Protein AF-Q56GW4-F1 (afdb_monomer_lite)

Structure (mmCIF, N/CA/C/O backbone):
data_AF-Q56GW4-F1
#
_entry.id   AF-Q56GW4-F1
#
loop_
_atom_site.group_PDB
_atom_site.id
_atom_site.type_symbol
_atom_site.label_atom_id
_atom_site.label_alt_id
_atom_site.label_comp_id
_atom_site.label_asym_id
_atom_site.label_entity_id
_atom_site.label_seq_id
_atom_site.pdbx_PDB_ins_code
_atom_site.Cartn_x
_atom_site.Cartn_y
_atom_site.Cartn_z
_atom_site.occupancy
_atom_site.B_iso_or_equiv
_atom_site.auth_seq_id
_atom_site.auth_comp_id
_atom_site.auth_asym_id
_atom_site.auth_atom_id
_atom_site.pdbx_PDB_model_num
ATOM 1 N N . MET A 1 1 ? -4.110 11.831 -7.852 1.00 51.81 1 MET A N 1
ATOM 2 C CA . MET A 1 1 ? -3.302 11.874 -9.100 1.00 51.81 1 MET A CA 1
ATOM 3 C C . MET A 1 1 ? -3.530 10.637 -9.987 1.00 51.81 1 MET A C 1
ATOM 5 O O . MET A 1 1 ? -2.598 10.126 -10.596 1.00 51.81 1 MET A O 1
ATOM 9 N N . SER A 1 2 ? -4.773 10.174 -10.142 1.00 56.16 2 SER A N 1
ATOM 10 C CA . SER A 1 2 ? -5.227 9.559 -11.393 1.00 56.16 2 SER A CA 1
ATOM 11 C C . SER A 1 2 ? -5.749 10.718 -12.243 1.00 56.16 2 SER A C 1
ATOM 13 O O . SER A 1 2 ? -6.856 11.193 -12.025 1.00 56.16 2 SER A O 1
ATOM 15 N N . GLU A 1 3 ? -4.900 11.285 -13.098 1.00 59.50 3 GLU A N 1
ATOM 16 C CA . GLU A 1 3 ? -5.132 12.538 -13.848 1.00 59.50 3 GLU A CA 1
ATOM 17 C C . GLU A 1 3 ? -6.247 12.417 -14.910 1.00 59.50 3 GLU A C 1
ATOM 19 O O . GLU A 1 3 ? -6.019 12.624 -16.094 1.00 59.50 3 GLU A O 1
ATOM 24 N N . GLY A 1 4 ? -7.453 11.994 -14.526 1.00 66.88 4 GLY A N 1
ATOM 25 C CA . GLY A 1 4 ? -8.578 11.790 -15.442 1.00 66.88 4 GLY A CA 1
ATOM 26 C C . GLY A 1 4 ? -8.449 10.573 -16.364 1.00 66.88 4 GLY A C 1
ATOM 27 O O . GLY A 1 4 ? -9.346 10.327 -17.159 1.00 66.88 4 GLY A O 1
ATOM 28 N N . ILE A 1 5 ? -7.377 9.782 -16.252 1.00 82.50 5 ILE A N 1
ATOM 29 C CA . ILE A 1 5 ? -7.185 8.567 -17.056 1.00 82.50 5 ILE A CA 1
ATOM 30 C C . ILE A 1 5 ? -8.176 7.494 -16.590 1.00 82.50 5 ILE A C 1
ATOM 32 O O . ILE A 1 5 ? -7.976 6.876 -15.542 1.00 82.50 5 ILE A O 1
ATOM 36 N N . GLU A 1 6 ? -9.222 7.256 -17.384 1.00 81.31 6 GLU A N 1
ATOM 37 C C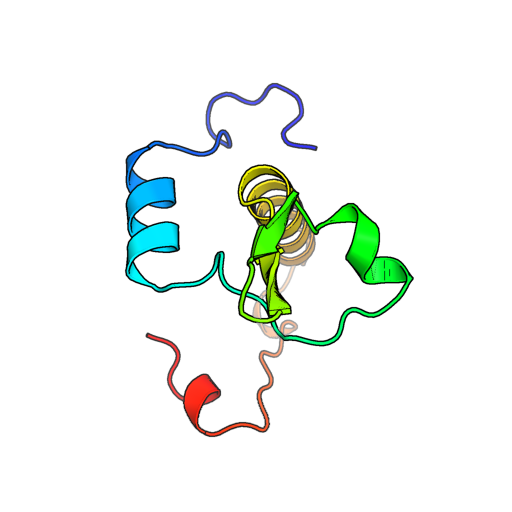A . GLU A 1 6 ? -10.291 6.287 -17.091 1.00 81.31 6 GLU A CA 1
ATOM 38 C C . GLU A 1 6 ? -9.758 4.873 -16.837 1.00 81.31 6 GLU A C 1
ATOM 40 O O . GLU A 1 6 ? -10.208 4.192 -15.919 1.00 81.31 6 GLU A O 1
ATOM 45 N N . ALA A 1 7 ? -8.724 4.458 -17.574 1.00 85.38 7 ALA A N 1
ATOM 46 C CA . ALA A 1 7 ? -8.126 3.131 -17.437 1.00 85.38 7 ALA A CA 1
ATOM 47 C C . ALA A 1 7 ? -7.484 2.867 -16.059 1.00 85.38 7 ALA A C 1
ATOM 49 O O . ALA A 1 7 ? -7.358 1.711 -15.662 1.00 85.38 7 ALA A O 1
ATOM 50 N N . LEU A 1 8 ? -7.077 3.917 -15.334 1.00 87.69 8 LEU A N 1
ATOM 51 C CA . LEU A 1 8 ? -6.414 3.822 -14.025 1.00 87.69 8 LEU A CA 1
ATOM 52 C C . LEU A 1 8 ? -7.355 4.160 -12.861 1.00 87.69 8 LEU A C 1
ATOM 54 O O . LEU A 1 8 ? -6.904 4.316 -11.722 1.00 87.69 8 LEU A O 1
ATOM 58 N N . GLN A 1 9 ? -8.650 4.325 -13.127 1.00 89.50 9 GLN A N 1
ATOM 59 C CA . GLN A 1 9 ? -9.629 4.554 -12.073 1.00 89.50 9 GLN A CA 1
ATOM 60 C C . GLN A 1 9 ? -9.822 3.296 -11.224 1.00 89.50 9 GLN A C 1
ATOM 62 O O . GLN A 1 9 ? -9.708 2.169 -11.702 1.00 89.50 9 GLN A O 1
ATOM 67 N N . LEU A 1 10 ? -10.117 3.515 -9.943 1.00 88.81 10 LEU A N 1
ATOM 68 C CA . LEU A 1 10 ? -10.417 2.445 -9.002 1.00 88.81 10 LEU A CA 1
ATOM 69 C C . LEU A 1 10 ? -11.734 1.772 -9.412 1.00 88.81 10 LEU A C 1
ATOM 71 O O . LEU A 1 10 ? -12.789 2.409 -9.364 1.00 88.81 10 LEU A O 1
ATOM 75 N N . LYS A 1 11 ? -11.662 0.500 -9.813 1.00 92.56 11 LYS A N 1
ATOM 76 C CA . LYS A 1 11 ? -12.827 -0.298 -10.210 1.00 92.56 11 LYS A CA 1
ATOM 77 C C . LYS A 1 11 ? -13.487 -0.946 -8.999 1.00 92.56 11 LYS A C 1
ATOM 79 O O . LYS A 1 11 ? -12.842 -1.210 -7.986 1.00 92.56 11 LYS A O 1
ATOM 84 N N . GLU A 1 12 ? -14.774 -1.250 -9.123 1.00 91.12 12 GLU A N 1
ATOM 85 C CA . GLU A 1 12 ? -15.559 -1.877 -8.054 1.00 91.12 12 GLU A CA 1
ATOM 86 C C . GLU A 1 12 ? -14.994 -3.245 -7.639 1.00 91.12 12 GLU A C 1
ATOM 88 O O . GLU A 1 12 ? -14.862 -3.535 -6.451 1.00 91.12 12 GLU A O 1
ATOM 93 N N . GLU A 1 13 ? -14.547 -4.046 -8.607 1.00 93.25 13 GLU A N 1
ATOM 94 C CA . GLU A 1 13 ? -13.886 -5.331 -8.354 1.00 93.25 13 GLU A CA 1
ATOM 95 C C . GLU A 1 13 ? -12.639 -5.189 -7.469 1.00 93.25 13 GLU A C 1
ATOM 97 O O . GLU A 1 13 ? -12.397 -6.019 -6.595 1.00 93.25 13 GLU A O 1
ATOM 102 N N . ASP A 1 14 ? -11.862 -4.119 -7.634 1.00 91.88 14 ASP A N 1
ATOM 103 C CA . ASP A 1 14 ? -10.665 -3.887 -6.824 1.00 91.88 14 ASP A CA 1
ATOM 104 C C . ASP A 1 14 ? -11.036 -3.402 -5.419 1.00 91.88 14 ASP A C 1
ATOM 106 O O . ASP A 1 14 ? -10.440 -3.836 -4.431 1.00 91.88 14 ASP A O 1
ATOM 110 N N . VAL A 1 15 ? -12.083 -2.577 -5.299 1.00 93.75 15 VAL A N 1
ATOM 111 C CA . VAL A 1 15 ? -12.632 -2.162 -3.996 1.00 93.75 15 VAL A CA 1
ATOM 112 C C . VAL A 1 15 ? -13.080 -3.375 -3.188 1.00 93.75 15 VAL A C 1
ATOM 114 O O . VAL A 1 15 ? -12.740 -3.474 -2.009 1.00 93.75 15 VAL A O 1
ATOM 117 N N . THR A 1 16 ? -13.793 -4.323 -3.801 1.00 94.88 16 THR A N 1
ATOM 118 C CA . THR A 1 16 ? -14.240 -5.530 -3.086 1.00 94.88 16 THR A CA 1
ATOM 119 C C . THR A 1 16 ? -13.060 -6.352 -2.567 1.00 94.88 16 THR A C 1
ATOM 121 O O . THR A 1 16 ? -13.093 -6.794 -1.419 1.00 94.88 16 THR A O 1
ATOM 124 N N . LYS A 1 17 ? -11.966 -6.465 -3.333 1.00 94.69 17 LYS A N 1
ATOM 125 C CA . LYS A 1 17 ? -10.724 -7.121 -2.885 1.00 94.69 17 LYS A CA 1
ATOM 126 C C . LYS A 1 17 ? -10.047 -6.371 -1.732 1.00 94.69 17 LYS A C 1
ATOM 128 O O . LYS A 1 17 ? -9.585 -7.004 -0.780 1.00 94.69 17 LYS A O 1
ATOM 133 N N . PHE A 1 18 ? -10.022 -5.036 -1.752 1.00 93.94 18 PHE A N 1
ATOM 134 C CA . PHE A 1 18 ? -9.499 -4.237 -0.631 1.00 93.94 18 PHE A CA 1
ATOM 135 C C . PHE A 1 18 ? -10.330 -4.395 0.647 1.00 93.94 18 PHE A C 1
ATOM 137 O O . PHE A 1 18 ? -9.789 -4.418 1.756 1.00 93.94 18 PHE A O 1
ATOM 144 N N . LEU A 1 19 ? -11.650 -4.498 0.507 1.00 94.00 19 LEU A N 1
ATOM 145 C CA . LEU A 1 19 ? -12.543 -4.723 1.638 1.00 94.00 19 LEU A CA 1
ATOM 146 C C . LEU A 1 19 ? -12.382 -6.143 2.190 1.00 94.00 19 LEU A C 1
ATOM 148 O O . LEU A 1 19 ? -12.231 -6.296 3.400 1.00 94.00 19 LEU A O 1
ATOM 152 N N . ALA A 1 20 ? -12.324 -7.152 1.315 1.00 95.06 20 ALA A N 1
ATOM 153 C CA . ALA A 1 20 ? -12.154 -8.556 1.690 1.00 95.06 20 ALA A CA 1
ATOM 154 C C . ALA A 1 20 ? -10.808 -8.834 2.380 1.00 95.06 20 ALA A C 1
ATOM 156 O O . ALA A 1 20 ? -10.758 -9.594 3.342 1.00 95.06 20 ALA A O 1
ATOM 157 N N . SER A 1 21 ? -9.729 -8.188 1.933 1.00 92.81 21 SER A N 1
ATOM 158 C CA . SER A 1 21 ? -8.396 -8.305 2.548 1.00 92.81 21 SER A CA 1
ATOM 159 C C . SER A 1 21 ? -8.228 -7.489 3.836 1.00 92.81 21 SER A C 1
ATOM 161 O O . SER A 1 21 ? -7.202 -7.601 4.502 1.00 92.81 21 SER A O 1
ATOM 163 N N . GLY A 1 22 ? -9.206 -6.651 4.201 1.00 93.12 22 GLY A N 1
ATOM 164 C CA . GLY A 1 22 ? -9.129 -5.808 5.395 1.00 93.12 22 GLY A CA 1
ATOM 165 C C . GLY A 1 22 ? -8.147 -4.634 5.288 1.00 93.12 22 GLY A C 1
ATOM 166 O O . GLY A 1 22 ? -7.878 -3.986 6.293 1.00 93.12 22 GLY A O 1
ATOM 167 N N . ALA A 1 23 ? -7.653 -4.300 4.091 1.00 92.81 23 ALA A N 1
ATOM 168 C CA . ALA A 1 23 ? -6.638 -3.258 3.876 1.00 92.81 23 ALA A CA 1
ATOM 169 C C . ALA A 1 23 ? -7.077 -1.835 4.287 1.00 92.81 23 ALA A C 1
ATOM 171 O O . ALA A 1 23 ? -6.251 -0.953 4.505 1.00 92.81 23 ALA A O 1
ATOM 172 N N . HIS A 1 24 ? -8.386 -1.601 4.394 1.00 94.31 24 HIS A N 1
ATOM 173 C CA . HIS A 1 24 ? -8.965 -0.342 4.868 1.00 94.31 24 HIS A CA 1
ATOM 174 C C . 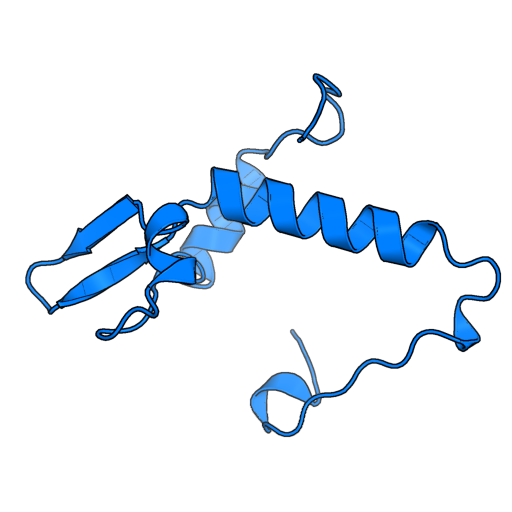HIS A 1 24 ? -8.880 -0.171 6.396 1.00 94.31 24 HIS A C 1
ATOM 176 O O . HIS A 1 24 ? -9.144 0.921 6.905 1.00 94.31 24 HIS A O 1
ATOM 182 N N . LEU A 1 25 ? -8.554 -1.234 7.138 1.00 94.81 25 LEU A N 1
ATOM 183 C CA . LEU A 1 25 ? -8.422 -1.215 8.591 1.00 94.81 25 LEU A CA 1
ATOM 184 C C . LEU A 1 25 ? -6.981 -0.855 8.966 1.00 94.81 25 LEU A C 1
ATOM 186 O O . LEU A 1 25 ? -6.044 -1.599 8.688 1.00 94.81 25 LEU A O 1
ATOM 190 N N . GLY A 1 26 ? -6.809 0.302 9.597 1.00 94.31 26 GLY A N 1
ATOM 191 C CA . GLY A 1 26 ? -5.530 0.765 10.124 1.00 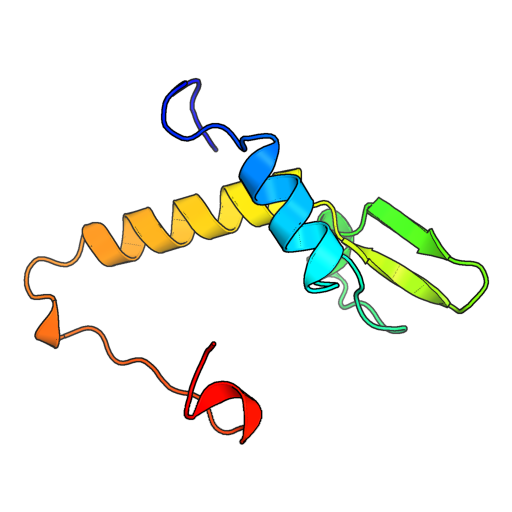94.31 26 GLY A CA 1
ATOM 192 C C . GLY A 1 26 ? -5.281 0.324 11.569 1.00 94.31 26 GLY A C 1
ATOM 193 O O . GLY A 1 26 ? -5.880 -0.618 12.084 1.00 94.31 26 GLY A O 1
ATOM 194 N N . ALA A 1 27 ? -4.393 1.049 12.249 1.00 94.06 27 ALA A N 1
ATOM 195 C CA . ALA A 1 27 ? -4.059 0.828 13.655 1.00 94.06 27 ALA A CA 1
ATOM 196 C C . ALA A 1 27 ? -4.823 1.780 14.598 1.00 94.06 27 ALA A C 1
ATOM 198 O O . ALA A 1 27 ? -5.528 2.699 14.169 1.00 94.06 27 ALA A O 1
ATOM 199 N N . GLN A 1 28 ? -4.664 1.576 15.909 1.00 94.00 28 GLN A N 1
ATOM 200 C CA . GLN A 1 28 ? -5.205 2.482 16.934 1.00 94.00 28 GLN A CA 1
ATOM 201 C C . GLN A 1 28 ? -4.449 3.811 17.024 1.00 94.00 28 GLN A C 1
ATOM 203 O O . GLN A 1 28 ? -5.033 4.815 17.418 1.00 94.00 28 GLN A O 1
ATOM 208 N N . ASN A 1 29 ? -3.171 3.814 16.645 1.00 94.06 29 ASN A N 1
ATOM 209 C CA . ASN A 1 29 ? -2.311 4.991 16.660 1.00 94.06 29 ASN A CA 1
ATOM 210 C C . ASN A 1 29 ? -2.075 5.467 15.227 1.00 94.06 29 ASN A C 1
ATOM 212 O O . ASN A 1 29 ? -1.949 4.648 14.314 1.00 94.06 29 ASN A O 1
ATOM 216 N N . VAL A 1 30 ? -2.000 6.782 15.042 1.00 94.62 30 VAL A N 1
ATOM 217 C CA . VAL A 1 30 ? -1.737 7.425 13.752 1.00 94.62 30 VAL A CA 1
ATOM 218 C C . VAL A 1 30 ? -0.548 8.371 13.904 1.00 94.62 30 VAL A C 1
ATOM 220 O O . VAL A 1 30 ? -0.429 9.051 14.920 1.00 94.62 30 VAL A O 1
ATOM 223 N N . ASP A 1 31 ? 0.348 8.376 12.917 1.00 96.06 31 ASP A N 1
ATOM 224 C CA . ASP A 1 31 ? 1.390 9.401 12.821 1.00 96.06 31 ASP A CA 1
ATOM 225 C C . ASP A 1 31 ? 0.813 10.682 12.208 1.00 96.06 31 ASP A C 1
ATOM 227 O O . ASP A 1 31 ? -0.067 10.617 11.348 1.00 96.06 31 ASP A O 1
ATOM 231 N N . ARG A 1 32 ? 1.353 11.846 12.576 1.00 94.25 32 ARG A N 1
ATOM 232 C CA . ARG A 1 32 ? 0.842 13.150 12.128 1.00 94.25 32 ARG A CA 1
ATOM 233 C C . ARG A 1 32 ? 0.781 13.278 10.603 1.00 94.25 32 ARG A C 1
ATOM 235 O O . ARG A 1 32 ? -0.156 13.857 10.064 1.00 94.25 32 ARG A O 1
ATOM 242 N N . HIS A 1 33 ? 1.751 12.714 9.885 1.00 93.50 33 HIS A N 1
ATOM 243 C CA . HIS A 1 33 ? 1.771 12.766 8.418 1.00 93.50 33 HIS A CA 1
ATOM 244 C C . HIS A 1 33 ? 0.724 11.840 7.784 1.00 93.50 33 HIS A C 1
ATOM 246 O O . HIS A 1 33 ? 0.276 12.075 6.659 1.00 93.50 33 HIS A O 1
ATOM 252 N N . MET A 1 34 ? 0.314 10.800 8.513 1.00 95.06 34 MET A N 1
ATOM 253 C CA . MET A 1 34 ? -0.658 9.811 8.056 1.00 95.06 34 MET A CA 1
ATOM 254 C C . MET A 1 34 ? -2.110 10.231 8.292 1.00 95.06 34 MET A C 1
ATOM 256 O O . MET A 1 34 ? -3.006 9.634 7.697 1.00 95.06 34 MET A O 1
ATOM 260 N N . GLU A 1 35 ? -2.355 11.275 9.090 1.00 92.62 35 GLU A N 1
ATOM 261 C CA . GLU A 1 35 ? -3.700 11.791 9.384 1.00 92.62 35 GLU A CA 1
ATOM 262 C C . GLU A 1 35 ? -4.492 12.126 8.114 1.00 92.62 35 GLU A C 1
ATOM 264 O O . GLU A 1 35 ? -5.686 11.846 8.043 1.00 92.62 35 GLU A O 1
ATOM 269 N N . SER A 1 36 ? -3.822 12.641 7.077 1.00 94.31 36 SER A N 1
ATOM 270 C CA . SER A 1 36 ? -4.460 12.988 5.797 1.00 94.31 36 SER A CA 1
ATOM 271 C C . SER A 1 36 ? -5.079 11.793 5.053 1.00 94.31 36 SER A C 1
ATOM 273 O O . SER A 1 36 ? -6.041 11.976 4.303 1.00 94.31 36 SER A O 1
ATOM 275 N N . TYR A 1 37 ? -4.576 10.576 5.300 1.00 94.94 37 TYR A N 1
ATOM 276 C CA . TYR A 1 37 ? -5.065 9.334 4.691 1.00 94.94 37 TYR A CA 1
ATOM 277 C C . TYR A 1 37 ? -6.184 8.662 5.496 1.00 94.94 37 TYR A C 1
ATOM 279 O O . TYR A 1 37 ? -6.805 7.707 5.017 1.00 94.94 37 TYR A O 1
ATOM 287 N N . VAL A 1 38 ? -6.455 9.133 6.715 1.00 94.94 38 VAL A N 1
ATOM 288 C CA . VAL A 1 38 ? -7.513 8.594 7.571 1.00 94.94 38 VAL A CA 1
ATOM 289 C C . VAL A 1 38 ? -8.862 9.167 7.147 1.00 94.94 38 VAL A C 1
ATOM 291 O O . VAL A 1 38 ? -9.043 10.374 7.032 1.00 94.94 38 VAL A O 1
ATOM 294 N N . TYR A 1 39 ? -9.841 8.288 6.949 1.00 94.62 39 TYR A N 1
ATOM 295 C CA . TYR A 1 39 ? -11.221 8.676 6.678 1.00 94.62 39 TYR A CA 1
ATOM 296 C C . TYR A 1 39 ? -12.006 8.943 7.967 1.00 94.62 39 TYR A C 1
ATOM 298 O O . TYR A 1 39 ? -12.631 9.989 8.122 1.00 94.62 39 TYR A O 1
ATOM 306 N N . LYS A 1 40 ? -12.001 7.984 8.902 1.00 94.69 40 LYS A N 1
ATOM 307 C CA . LYS A 1 40 ? -12.753 8.066 10.164 1.00 94.69 40 LYS A CA 1
ATOM 308 C C . LYS A 1 40 ? -12.145 7.144 11.217 1.00 94.69 40 LYS A C 1
ATOM 310 O O . LYS A 1 40 ? -11.503 6.156 10.879 1.00 94.69 40 LYS A O 1
ATOM 315 N N . ARG A 1 41 ? -12.402 7.418 12.496 1.00 94.62 41 ARG A N 1
ATOM 316 C CA . ARG A 1 41 ? -12.087 6.520 13.615 1.00 94.62 41 ARG A CA 1
ATOM 317 C C . ARG A 1 41 ? -13.335 5.762 14.085 1.00 94.62 41 ARG A C 1
ATOM 319 O O . ARG A 1 41 ? -14.399 6.365 14.236 1.00 94.62 41 ARG A O 1
ATOM 326 N N . LYS A 1 42 ? -13.219 4.447 14.299 1.00 93.50 42 LYS A N 1
ATOM 327 C CA . LYS A 1 42 ? -14.267 3.619 14.927 1.00 93.50 42 LYS A CA 1
ATOM 328 C C . LYS A 1 42 ? -14.331 3.849 16.442 1.00 93.50 42 LYS A C 1
ATOM 330 O O . LYS A 1 42 ? -13.371 4.334 17.037 1.00 93.50 42 LYS A O 1
ATOM 335 N N . SER A 1 43 ? -15.440 3.437 17.061 1.00 92.94 43 SER A N 1
ATOM 336 C CA . SER A 1 43 ? -15.601 3.372 18.525 1.00 92.94 43 SER A CA 1
ATOM 337 C C . SER A 1 43 ? -14.485 2.575 19.201 1.00 92.94 43 SER A C 1
ATOM 339 O O . SER A 1 43 ? -14.009 2.961 20.260 1.00 92.94 43 SER A O 1
ATOM 341 N N . ASP A 1 44 ? -14.011 1.522 18.535 1.00 90.88 44 ASP A N 1
ATOM 342 C CA . ASP A 1 44 ? -12.984 0.603 19.043 1.00 90.88 44 ASP A CA 1
ATOM 343 C C . ASP A 1 44 ? -11.561 1.188 18.931 1.00 90.88 44 ASP A C 1
ATOM 345 O O . ASP A 1 44 ? -10.562 0.506 19.148 1.00 90.88 44 ASP A O 1
ATOM 349 N N . GLY A 1 45 ? -11.447 2.454 18.520 1.00 91.44 45 GLY A N 1
ATOM 350 C CA . GLY A 1 45 ? -10.189 3.181 18.407 1.00 91.44 45 GLY A CA 1
ATOM 351 C C . GLY A 1 45 ? -9.427 2.966 17.097 1.00 91.44 45 GLY A C 1
ATOM 352 O O . GLY A 1 45 ? -8.505 3.736 16.838 1.00 91.44 45 GLY A O 1
ATOM 353 N N . ILE A 1 46 ? -9.820 1.995 16.265 1.00 95.19 46 ILE A N 1
ATOM 354 C CA . ILE A 1 46 ? -9.207 1.697 14.958 1.00 95.19 46 ILE A CA 1
ATOM 355 C C . ILE A 1 46 ? -9.498 2.814 13.945 1.00 95.19 46 ILE A C 1
ATOM 357 O O . ILE A 1 46 ? -10.646 3.242 13.783 1.00 95.19 46 ILE A O 1
ATOM 361 N N . HIS A 1 47 ? -8.465 3.251 13.224 1.00 95.25 47 HIS A N 1
ATOM 362 C CA . HIS A 1 47 ? -8.590 4.207 12.124 1.00 95.25 47 HIS A CA 1
ATOM 363 C C . HIS A 1 47 ? -8.934 3.500 10.808 1.00 95.25 47 HIS A C 1
ATOM 365 O O . HIS A 1 47 ? -8.300 2.518 10.437 1.00 95.25 47 HIS A O 1
ATOM 371 N N . ILE A 1 48 ? -9.933 4.013 10.094 1.00 95.75 48 ILE A N 1
ATOM 372 C CA . ILE A 1 48 ? -10.310 3.574 8.748 1.00 95.75 48 ILE A CA 1
ATOM 373 C C . ILE A 1 48 ? -9.539 4.422 7.738 1.00 95.75 48 ILE A C 1
ATOM 375 O O . ILE A 1 48 ? -9.599 5.652 7.797 1.00 95.75 48 ILE A O 1
ATOM 379 N N . ILE A 1 49 ? -8.849 3.773 6.806 1.00 96.38 49 ILE A N 1
ATOM 380 C CA . ILE A 1 49 ? -8.042 4.411 5.760 1.00 96.38 49 ILE A CA 1
ATOM 381 C C . ILE A 1 49 ? -8.910 4.681 4.524 1.00 96.38 49 ILE A C 1
ATOM 383 O O . ILE A 1 49 ? -9.761 3.871 4.150 1.00 96.38 49 ILE A O 1
ATOM 387 N N . ASN A 1 50 ? -8.698 5.826 3.872 1.00 95.12 50 ASN A N 1
ATOM 388 C CA . ASN A 1 50 ? -9.393 6.175 2.639 1.00 95.12 50 ASN A CA 1
ATOM 389 C C . ASN A 1 50 ? -8.822 5.411 1.430 1.00 95.12 50 ASN A C 1
ATOM 391 O O . ASN A 1 50 ? -7.781 5.782 0.885 1.00 95.12 50 ASN A O 1
ATOM 395 N N . LEU A 1 51 ? -9.563 4.406 0.952 1.00 93.56 51 LEU A N 1
ATOM 396 C CA . LEU A 1 51 ? -9.162 3.563 -0.182 1.00 93.56 51 LEU A CA 1
ATOM 397 C C . LEU A 1 51 ? -8.915 4.334 -1.484 1.00 93.56 51 LEU A C 1
ATOM 399 O O . LEU A 1 51 ? -8.050 3.939 -2.264 1.00 93.56 51 LEU A O 1
ATOM 403 N N . ARG A 1 52 ? -9.617 5.450 -1.723 1.00 91.88 52 ARG A N 1
ATOM 404 C CA . ARG A 1 52 ? -9.363 6.275 -2.913 1.00 91.88 52 ARG A CA 1
ATOM 405 C C . ARG A 1 52 ? -7.956 6.867 -2.862 1.00 91.88 52 ARG A C 1
ATOM 407 O O . ARG A 1 52 ? -7.234 6.809 -3.851 1.00 91.88 52 ARG A O 1
ATOM 414 N N . GLN A 1 53 ? -7.552 7.395 -1.708 1.00 92.75 53 GLN A N 1
ATOM 415 C CA . GLN A 1 53 ? -6.206 7.945 -1.548 1.00 92.75 53 GLN A CA 1
ATOM 416 C C . GLN A 1 53 ? -5.137 6.845 -1.583 1.00 92.75 53 GLN A C 1
ATOM 418 O O . GLN A 1 53 ? -4.076 7.045 -2.176 1.00 92.75 53 GLN A O 1
ATOM 423 N N . THR A 1 54 ? -5.424 5.667 -1.016 1.00 93.69 54 THR A N 1
ATOM 424 C CA . THR A 1 54 ? -4.545 4.492 -1.106 1.00 93.69 54 THR A CA 1
ATOM 425 C C . THR A 1 54 ? -4.296 4.092 -2.558 1.00 93.69 54 THR A C 1
ATOM 427 O O . THR A 1 54 ? -3.144 3.908 -2.948 1.00 93.69 54 THR A O 1
ATOM 430 N N . TRP A 1 55 ? -5.350 4.021 -3.374 1.00 93.88 55 TRP A N 1
ATOM 431 C CA . TRP A 1 55 ? -5.236 3.696 -4.796 1.00 93.88 55 TRP A CA 1
ATOM 432 C C . TRP A 1 55 ? -4.367 4.704 -5.548 1.00 93.88 55 TRP A C 1
ATOM 434 O O . TRP A 1 55 ? -3.469 4.323 -6.294 1.00 93.88 55 TRP A O 1
ATOM 444 N N . GLU A 1 56 ? -4.568 5.999 -5.304 1.00 92.25 56 GLU A N 1
ATOM 445 C CA . GLU A 1 56 ? -3.765 7.038 -5.950 1.00 92.25 56 GLU A CA 1
ATOM 446 C C . GLU A 1 56 ? -2.275 6.937 -5.604 1.00 92.25 56 GLU A C 1
ATOM 448 O O . GLU A 1 56 ? -1.425 7.153 -6.470 1.00 92.25 56 GLU A O 1
ATOM 453 N N . LYS A 1 57 ? -1.940 6.591 -4.356 1.00 94.12 57 LYS A N 1
ATOM 454 C CA . LYS A 1 57 ? -0.547 6.379 -3.940 1.00 94.12 57 LYS A CA 1
ATOM 455 C C . LYS A 1 57 ? 0.041 5.096 -4.518 1.00 94.12 57 LYS A C 1
ATOM 457 O O . LYS A 1 57 ? 1.211 5.095 -4.891 1.00 94.12 57 LYS A O 1
ATOM 462 N N . LEU A 1 58 ? -0.767 4.048 -4.654 1.00 93.69 58 LEU A N 1
ATOM 463 C CA . LEU A 1 58 ? -0.359 2.793 -5.280 1.00 93.69 58 LEU A CA 1
ATOM 464 C C . LEU A 1 58 ? -0.037 2.988 -6.768 1.00 93.69 58 LEU A C 1
ATOM 466 O O . LEU A 1 58 ? 1.027 2.575 -7.226 1.00 93.69 58 LEU A O 1
ATOM 470 N N . VAL A 1 59 ? -0.894 3.700 -7.504 1.00 93.69 59 VAL A N 1
ATOM 471 C CA . VAL A 1 59 ? -0.646 4.044 -8.914 1.00 93.69 59 VAL A CA 1
ATOM 472 C C . VAL A 1 59 ? 0.591 4.935 -9.055 1.00 93.69 59 VAL A C 1
ATOM 474 O O . VAL A 1 59 ? 1.388 4.733 -9.969 1.00 93.69 59 VAL A O 1
ATOM 477 N N . LEU A 1 60 ? 0.794 5.894 -8.143 1.00 93.19 60 LEU A N 1
ATOM 478 C CA . LEU A 1 60 ? 1.998 6.728 -8.138 1.00 93.19 60 LEU A CA 1
ATOM 479 C C . LEU A 1 60 ? 3.272 5.884 -7.971 1.00 93.19 60 LEU A C 1
ATOM 481 O O . LEU A 1 60 ? 4.215 6.065 -8.735 1.00 93.19 60 LEU A O 1
ATOM 485 N N . ALA A 1 61 ? 3.292 4.943 -7.023 1.00 94.06 61 ALA A N 1
ATOM 486 C CA . ALA A 1 61 ? 4.429 4.046 -6.824 1.00 94.06 61 ALA A CA 1
ATOM 487 C C . ALA A 1 61 ? 4.681 3.156 -8.053 1.00 94.06 61 ALA A C 1
ATOM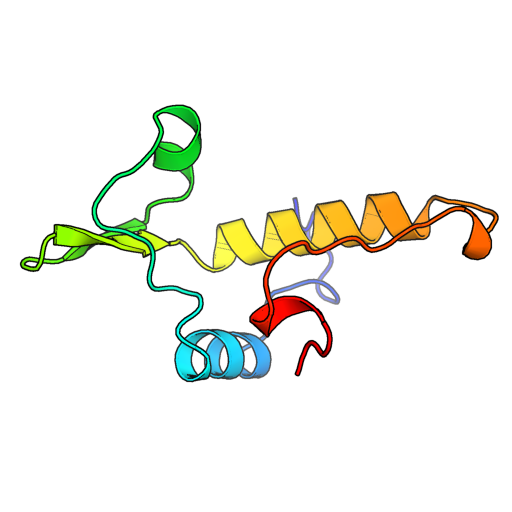 489 O O . ALA A 1 61 ? 5.823 3.024 -8.490 1.00 94.06 61 ALA A O 1
ATOM 490 N N . ALA A 1 62 ? 3.621 2.614 -8.663 1.00 93.88 62 ALA A N 1
ATOM 491 C CA . ALA A 1 62 ? 3.730 1.815 -9.882 1.00 93.88 62 ALA A CA 1
ATOM 492 C C . ALA A 1 62 ? 4.349 2.609 -11.044 1.00 93.88 62 ALA A C 1
ATOM 494 O O . ALA A 1 62 ? 5.196 2.079 -11.757 1.00 93.88 62 ALA A O 1
ATOM 495 N N . ARG A 1 63 ? 3.991 3.893 -11.202 1.00 92.38 63 ARG A N 1
ATOM 496 C CA . ARG A 1 63 ? 4.602 4.783 -12.207 1.00 92.38 63 ARG A CA 1
ATOM 497 C C . ARG A 1 63 ? 6.094 4.997 -11.960 1.00 92.38 63 ARG A C 1
ATOM 499 O O . ARG A 1 63 ? 6.863 4.972 -12.912 1.00 92.38 63 ARG A O 1
ATOM 506 N N . VAL A 1 64 ? 6.499 5.195 -10.703 1.00 94.50 64 VAL A N 1
ATOM 507 C CA . VAL A 1 64 ? 7.917 5.369 -10.345 1.00 94.50 64 VAL A CA 1
ATOM 508 C C . VAL A 1 64 ? 8.717 4.113 -10.686 1.00 94.50 64 VAL A C 1
ATOM 510 O O . VAL A 1 64 ? 9.778 4.220 -11.288 1.00 94.50 64 VAL A O 1
ATOM 513 N N . ILE A 1 65 ? 8.188 2.929 -10.365 1.00 94.44 65 ILE A N 1
ATOM 514 C CA . ILE A 1 65 ? 8.845 1.650 -10.667 1.00 94.44 65 ILE A CA 1
ATOM 515 C C . ILE A 1 65 ? 8.912 1.414 -12.181 1.00 94.44 65 ILE A C 1
ATOM 517 O O . ILE A 1 65 ? 9.961 1.045 -12.695 1.00 94.44 65 ILE A O 1
ATOM 521 N N . ALA A 1 66 ? 7.820 1.669 -12.906 1.00 93.75 66 ALA A N 1
ATOM 522 C CA . ALA A 1 66 ? 7.768 1.507 -14.360 1.00 93.75 66 ALA A CA 1
ATOM 523 C C . ALA A 1 66 ? 8.683 2.486 -15.120 1.00 93.75 66 ALA A C 1
ATO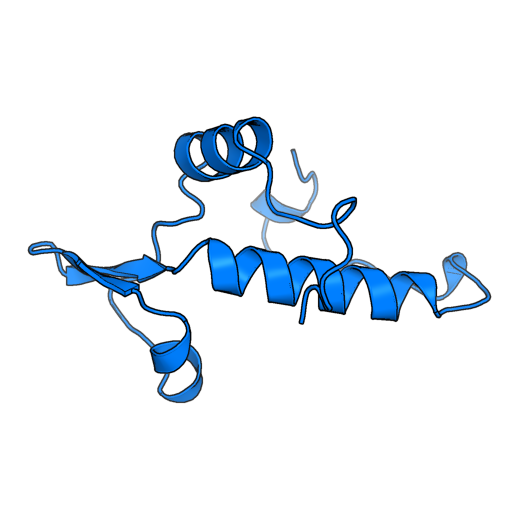M 525 O O . ALA A 1 66 ? 9.004 2.237 -16.277 1.00 93.75 66 ALA A O 1
ATOM 526 N N . GLY A 1 67 ? 9.092 3.592 -14.489 1.00 94.81 67 GLY A N 1
ATOM 527 C CA . GLY A 1 67 ? 10.049 4.543 -15.055 1.00 94.81 67 GLY A CA 1
ATOM 528 C C . GLY A 1 67 ? 11.511 4.088 -14.994 1.00 94.81 67 GLY A C 1
ATOM 529 O O . GLY A 1 67 ? 12.368 4.775 -15.542 1.00 94.81 67 GLY A O 1
ATOM 530 N N . ILE A 1 68 ? 11.817 2.970 -14.328 1.00 95.69 68 ILE A N 1
ATOM 531 C CA . ILE A 1 68 ? 13.175 2.424 -14.238 1.00 95.69 68 ILE A CA 1
ATOM 532 C C . ILE A 1 68 ? 13.457 1.586 -15.490 1.00 95.69 68 ILE A C 1
ATOM 534 O O . ILE A 1 68 ? 12.732 0.638 -15.781 1.00 95.69 68 ILE A O 1
ATOM 538 N N . GLU A 1 69 ? 14.520 1.928 -16.222 1.00 95.44 69 GLU A N 1
ATOM 539 C CA . GLU A 1 69 ? 14.861 1.289 -17.503 1.00 95.44 69 GLU A CA 1
ATOM 540 C C . GLU A 1 69 ? 15.204 -0.197 -17.354 1.00 95.44 69 GLU A C 1
ATOM 542 O O . GLU A 1 69 ? 14.737 -1.033 -18.129 1.00 95.44 69 GLU A O 1
ATOM 547 N N . ASN A 1 70 ? 16.014 -0.533 -16.346 1.00 95.44 70 ASN A N 1
ATOM 548 C CA . ASN A 1 70 ? 16.408 -1.902 -16.055 1.00 95.44 70 ASN A CA 1
ATOM 549 C C . ASN A 1 70 ? 15.621 -2.443 -14.847 1.00 95.44 70 ASN A C 1
ATOM 551 O O . ASN A 1 70 ? 15.902 -2.064 -13.707 1.00 95.44 70 ASN A O 1
ATOM 555 N N . PRO A 1 71 ? 14.677 -3.378 -15.044 1.00 93.56 71 PRO A N 1
ATOM 556 C CA . PRO A 1 71 ? 13.858 -3.897 -13.951 1.00 93.56 71 PRO A CA 1
ATOM 557 C C . PRO A 1 71 ? 14.667 -4.687 -12.911 1.00 93.56 71 PRO A C 1
ATOM 559 O O . PRO A 1 71 ? 14.211 -4.832 -11.779 1.00 93.56 71 PRO A O 1
ATOM 562 N N . ALA A 1 72 ? 15.863 -5.181 -13.259 1.00 95.19 72 ALA A N 1
ATOM 563 C CA . ALA A 1 72 ? 16.730 -5.898 -12.323 1.00 95.19 72 ALA A CA 1
ATOM 564 C C . ALA A 1 72 ? 17.334 -4.990 -11.235 1.00 95.19 72 ALA A C 1
ATOM 566 O O . ALA A 1 72 ? 17.783 -5.497 -10.208 1.00 95.19 72 ALA A O 1
ATOM 567 N N . ASP A 1 73 ? 17.296 -3.667 -11.424 1.00 95.12 73 ASP A N 1
ATOM 568 C CA . ASP A 1 73 ? 17.783 -2.699 -10.435 1.00 95.12 73 ASP A CA 1
ATOM 569 C C . ASP A 1 73 ? 16.756 -2.435 -9.316 1.00 95.12 73 ASP A C 1
ATOM 571 O O . ASP A 1 73 ? 17.039 -1.732 -8.343 1.00 95.12 73 ASP A O 1
ATOM 575 N N . VAL A 1 74 ? 15.557 -3.023 -9.413 1.00 94.56 74 VAL A N 1
ATOM 576 C CA . VAL A 1 74 ? 14.499 -2.911 -8.404 1.00 94.56 74 VAL A CA 1
ATOM 577 C C . VAL A 1 74 ? 14.578 -4.077 -7.422 1.00 94.56 74 VAL A C 1
ATOM 579 O O . VAL A 1 74 ? 14.306 -5.226 -7.764 1.00 94.56 74 VAL A O 1
ATOM 582 N N . CYS A 1 75 ? 14.892 -3.777 -6.160 1.00 94.38 75 CYS A N 1
ATOM 583 C CA . CYS A 1 75 ? 14.914 -4.761 -5.077 1.00 94.38 75 CYS A CA 1
ATOM 584 C C . CYS A 1 75 ? 13.659 -4.658 -4.193 1.00 94.38 75 CYS A C 1
ATOM 586 O O . CYS A 1 75 ? 13.279 -3.568 -3.763 1.00 94.38 75 CYS A O 1
ATOM 588 N N . VAL A 1 76 ? 13.035 -5.800 -3.881 1.00 93.25 76 VAL A N 1
ATOM 589 C CA . VAL A 1 76 ? 11.872 -5.904 -2.981 1.00 93.25 76 VAL A CA 1
ATOM 590 C C . VAL A 1 76 ? 12.322 -6.503 -1.649 1.00 93.25 76 VAL A C 1
ATOM 592 O O . VAL A 1 76 ? 12.842 -7.616 -1.610 1.00 93.25 76 VAL A O 1
ATOM 595 N N . ILE A 1 77 ? 12.118 -5.776 -0.546 1.00 93.25 77 ILE A N 1
ATOM 596 C CA . ILE A 1 77 ? 12.630 -6.152 0.780 1.00 93.25 77 ILE A CA 1
ATOM 597 C C . ILE A 1 77 ? 11.486 -6.193 1.795 1.00 93.25 77 ILE A C 1
ATOM 599 O O . ILE A 1 77 ? 10.718 -5.243 1.924 1.00 93.25 77 ILE A O 1
ATOM 603 N N . SER A 1 78 ? 11.416 -7.274 2.573 1.00 93.88 78 SER A N 1
ATOM 604 C CA . SER A 1 78 ? 10.584 -7.360 3.774 1.00 93.88 78 SER A CA 1
ATOM 605 C C . SER A 1 78 ? 11.330 -8.098 4.880 1.00 93.88 78 SER A C 1
ATOM 607 O O . SER A 1 78 ? 11.922 -9.148 4.648 1.00 93.88 78 SER A O 1
ATOM 609 N N . CYS A 1 79 ? 11.286 -7.563 6.101 1.00 94.31 79 CYS A N 1
ATOM 610 C CA . CYS A 1 79 ? 11.862 -8.208 7.284 1.00 94.31 79 CYS A CA 1
ATOM 611 C C . CYS A 1 79 ? 10.852 -9.072 8.052 1.00 94.31 79 CYS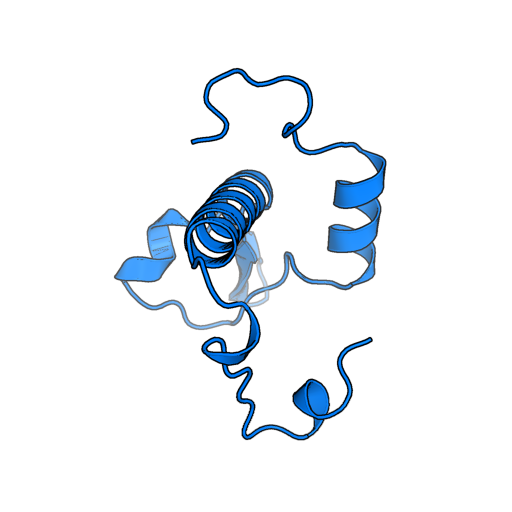 A C 1
ATOM 613 O O . CYS A 1 79 ? 11.211 -9.756 9.010 1.00 94.31 79 CYS A O 1
ATOM 615 N N . ARG A 1 80 ? 9.570 -9.010 7.681 1.00 90.94 80 ARG A N 1
ATOM 616 C CA . ARG A 1 80 ? 8.480 -9.650 8.417 1.00 90.94 80 ARG A CA 1
ATOM 617 C C . ARG A 1 80 ? 8.027 -10.918 7.693 1.00 90.94 80 ARG A C 1
ATOM 619 O O . ARG A 1 80 ? 7.954 -10.911 6.465 1.00 90.94 80 ARG A O 1
ATOM 626 N N . PRO A 1 81 ? 7.651 -11.982 8.428 1.00 89.31 81 PRO A N 1
ATOM 627 C CA . PRO A 1 81 ? 7.355 -13.288 7.832 1.00 89.31 81 PRO A CA 1
ATOM 628 C C . PRO A 1 81 ? 6.166 -13.253 6.864 1.00 89.31 81 PRO A C 1
ATOM 630 O O . PRO A 1 81 ? 6.160 -13.966 5.867 1.00 89.31 81 PRO A O 1
ATOM 633 N N . TYR A 1 82 ? 5.193 -12.369 7.102 1.00 89.06 82 TYR A N 1
ATOM 634 C CA . TYR A 1 82 ? 4.050 -12.170 6.206 1.00 89.06 82 TYR A CA 1
ATOM 635 C C . TYR A 1 82 ? 4.418 -11.553 4.846 1.00 89.06 82 TYR A C 1
ATOM 637 O O . TYR A 1 82 ? 3.595 -11.562 3.941 1.00 89.06 82 TYR A O 1
ATOM 645 N N . GLY A 1 83 ? 5.633 -11.015 4.684 1.00 86.25 83 GLY A N 1
ATOM 646 C CA . GLY A 1 83 ? 6.098 -10.439 3.420 1.00 86.25 83 GLY A CA 1
ATOM 647 C C . GLY A 1 83 ? 7.074 -11.316 2.634 1.00 86.25 83 GLY A C 1
ATOM 648 O O . GLY A 1 83 ? 7.483 -10.911 1.555 1.00 86.25 83 GLY A O 1
ATOM 649 N N . THR A 1 84 ? 7.469 -12.491 3.141 1.00 84.38 84 THR A N 1
ATOM 650 C CA . THR A 1 84 ? 8.406 -13.385 2.430 1.00 84.38 84 THR A CA 1
ATOM 651 C C . THR A 1 84 ? 7.746 -14.078 1.235 1.00 84.38 84 THR A C 1
ATOM 653 O O . THR A 1 84 ? 8.387 -14.300 0.212 1.00 84.38 84 THR A O 1
ATOM 656 N N . ARG A 1 85 ? 6.456 -14.407 1.353 1.00 83.81 85 ARG A N 1
ATOM 657 C CA . ARG A 1 85 ? 5.594 -14.844 0.249 1.00 83.81 85 ARG A CA 1
ATOM 658 C C . ARG A 1 85 ? 4.324 -14.008 0.294 1.00 83.81 85 ARG A C 1
ATOM 660 O O . ARG A 1 85 ? 3.403 -14.341 1.033 1.00 83.81 85 ARG A O 1
ATOM 667 N N . ALA A 1 86 ? 4.323 -12.900 -0.438 1.00 77.88 86 ALA A N 1
ATOM 668 C CA . ALA A 1 86 ? 3.122 -12.093 -0.605 1.00 77.88 86 ALA A CA 1
ATOM 669 C C . ALA A 1 86 ? 2.079 -12.896 -1.405 1.00 77.88 86 ALA A C 1
ATOM 671 O O . ALA A 1 86 ? 2.441 -13.558 -2.381 1.00 77.88 86 ALA A O 1
ATOM 672 N N . ALA A 1 87 ? 0.829 -12.880 -0.939 1.00 55.81 87 ALA A N 1
ATOM 673 C CA . ALA A 1 87 ? -0.321 -13.552 -1.549 1.00 55.81 87 ALA A CA 1
ATOM 674 C C . ALA A 1 87 ? -1.148 -12.580 -2.397 1.00 55.81 87 ALA A C 1
ATOM 676 O O . ALA A 1 87 ? -1.142 -11.372 -2.062 1.00 55.81 87 ALA A O 1
#

Secondary structure (DSSP, 8-state):
---S-GGGS--HHHHHHHHHTTTTB--S---GGGGGGEEEE-TTSPEEE-HHHHHHHHHHHHHHHHT-S-GGG------SGGGTS--

Sequence (87 aa):
MSEGIEALQLKEEDVTKFLASGAHLGAQNVDRHMESYVYKRKSDGIHIINLRQTWEKLVLAARVIAGIENPADVCVISCRPYGTRAA

Radius of gyration: 15.35 Å; chains: 1; bounding box: 33×28×36 Å

Foldseek 3Di:
DCPPPPVLADDPVNVVVCVVVVVQWADLDDDPVCPVQFDDADPVSITGGDVRVVSVVVVVVVVVQVPDPDNVVDDDDDPDPCPPDPD

Organism: Hydractinia echinata (NCBI:txid3283270)

pLDDT: mean 90.71, std 8.82, range [51.81, 96.38]

InterPro domains:
  IPR001865 Small ribosomal subunit protein uS2 [PF00318] (19-69)
  IPR001865 Small ribosomal subunit protein uS2 [PR00395] (15-33)
  IPR001865 Small ribosomal subunit protein uS2 [PR00395] (45-54)
  IPR005707 Small ribosomal subunit protein uS2, eukaryota/archaea [PTHR11489] (2-86)
  IPR018130 Small ribosomal subunit protein uS2, conserved site [PS00962] (15-26)
  IPR023591 Small ribosomal subunit protein uS2, flavodoxin-like domain superfamily [SSF52313] (9-86)